Protein AF-A0A1A3EB06-F1 (afdb_monomer_lite)

Radius of gyration: 14.76 Å; chains: 1; bounding box: 33×26×44 Å

Structure (mmCIF, N/CA/C/O backbone):
data_AF-A0A1A3EB06-F1
#
_entry.id   AF-A0A1A3EB06-F1
#
loop_
_atom_site.group_PDB
_atom_site.id
_atom_site.type_symbol
_atom_site.label_atom_id
_atom_site.label_alt_id
_atom_site.label_comp_id
_atom_site.label_asym_id
_atom_site.label_entity_id
_atom_site.label_seq_id
_atom_site.pdbx_PDB_ins_code
_atom_site.Cartn_x
_atom_site.Cartn_y
_atom_site.Cartn_z
_atom_site.occupancy
_atom_site.B_iso_or_equiv
_atom_site.auth_seq_id
_atom_site.auth_comp_id
_atom_site.auth_asym_id
_atom_site.auth_atom_id
_atom_site.pdbx_PDB_model_num
ATOM 1 N N . MET A 1 1 ? -8.694 5.530 -1.876 1.00 91.88 1 MET A N 1
ATOM 2 C CA . MET A 1 1 ? -7.221 5.456 -1.853 1.00 91.88 1 MET A CA 1
ATOM 3 C C . MET A 1 1 ? -6.789 4.607 -3.033 1.00 91.88 1 MET A C 1
ATOM 5 O O . MET A 1 1 ? -7.406 3.572 -3.252 1.00 91.88 1 MET A O 1
ATOM 9 N N . ALA A 1 2 ? -5.827 5.063 -3.830 1.00 95.88 2 ALA A N 1
ATOM 10 C CA . ALA A 1 2 ? -5.298 4.306 -4.963 1.00 95.88 2 ALA A CA 1
ATOM 11 C C . ALA A 1 2 ? -3.834 3.970 -4.687 1.00 95.88 2 ALA A C 1
ATOM 13 O O . ALA A 1 2 ? -3.091 4.894 -4.365 1.00 95.88 2 ALA A O 1
ATOM 14 N N . TYR A 1 3 ? -3.502 2.674 -4.740 1.00 96.50 3 TYR A N 1
ATOM 15 C CA . TYR A 1 3 ? -2.191 2.060 -4.489 1.00 96.50 3 TYR A CA 1
ATOM 16 C C . TYR A 1 3 ? -1.415 2.749 -3.347 1.00 96.50 3 TYR A C 1
ATOM 18 O O . TYR A 1 3 ? -0.334 3.296 -3.573 1.00 96.50 3 TYR A O 1
ATOM 26 N N . PRO A 1 4 ? -2.008 2.862 -2.138 1.00 97.50 4 PRO A N 1
ATOM 27 C CA . PRO A 1 4 ? -1.387 3.584 -1.036 1.00 97.50 4 PRO A CA 1
ATOM 28 C C . PRO A 1 4 ? -0.158 2.869 -0.459 1.00 97.50 4 PRO A C 1
ATOM 30 O O . PRO A 1 4 ? -0.194 1.689 -0.138 1.00 97.50 4 PRO A O 1
ATOM 33 N N . LEU A 1 5 ? 0.894 3.633 -0.161 1.00 97.94 5 LEU A N 1
ATOM 34 C CA . LEU A 1 5 ? 1.910 3.192 0.794 1.00 97.94 5 LEU A CA 1
ATOM 35 C C . LEU A 1 5 ? 1.300 3.244 2.201 1.00 97.94 5 LEU A C 1
ATOM 37 O O . LEU A 1 5 ? 0.831 4.295 2.645 1.00 97.94 5 LEU A O 1
ATOM 41 N N . THR A 1 6 ? 1.264 2.106 2.891 1.00 98.19 6 THR A N 1
ATOM 42 C CA . THR A 1 6 ? 0.623 1.961 4.210 1.00 98.19 6 THR A CA 1
ATOM 43 C C . THR A 1 6 ? 1.567 1.422 5.281 1.00 98.19 6 THR A C 1
ATOM 45 O O . THR A 1 6 ? 1.265 1.537 6.471 1.00 98.19 6 THR A O 1
ATOM 48 N N . ALA A 1 7 ? 2.731 0.917 4.882 1.00 97.81 7 ALA A N 1
ATOM 49 C CA . ALA A 1 7 ? 3.834 0.520 5.733 1.00 97.81 7 ALA A CA 1
ATOM 50 C C . ALA A 1 7 ? 5.176 0.847 5.046 1.00 97.81 7 ALA A C 1
ATOM 52 O O . ALA A 1 7 ? 5.736 0.054 4.292 1.00 97.81 7 ALA A O 1
ATOM 53 N N . ALA A 1 8 ? 5.727 2.027 5.344 1.00 97.12 8 ALA A N 1
ATOM 54 C CA . ALA A 1 8 ? 6.922 2.585 4.706 1.00 97.12 8 ALA A CA 1
ATOM 55 C C . ALA A 1 8 ? 8.144 1.651 4.730 1.00 97.12 8 ALA A C 1
ATOM 57 O O . ALA A 1 8 ? 8.871 1.564 3.742 1.00 97.12 8 ALA A O 1
ATOM 58 N N . GLY A 1 9 ? 8.347 0.939 5.843 1.00 94.31 9 GLY A N 1
ATOM 59 C CA . GLY A 1 9 ? 9.442 -0.019 6.035 1.00 94.31 9 GLY A CA 1
ATOM 60 C C . GLY A 1 9 ? 9.067 -1.486 5.792 1.00 94.31 9 GLY A C 1
ATOM 61 O O . GLY A 1 9 ? 9.751 -2.371 6.311 1.00 94.31 9 GLY A O 1
ATOM 62 N N . ALA A 1 10 ? 7.959 -1.763 5.099 1.00 95.25 10 ALA A N 1
ATOM 63 C CA . ALA A 1 10 ? 7.485 -3.124 4.876 1.00 95.25 10 ALA A CA 1
ATOM 64 C C . ALA A 1 10 ? 8.464 -3.965 4.044 1.00 95.25 10 ALA A C 1
ATOM 66 O O . ALA A 1 10 ? 9.084 -3.494 3.093 1.00 95.25 10 ALA A O 1
ATOM 67 N N . LYS A 1 11 ? 8.549 -5.254 4.385 1.00 95.88 11 LYS A N 1
ATOM 68 C CA . LYS A 1 11 ? 9.320 -6.270 3.656 1.00 95.88 11 LYS A CA 1
ATOM 69 C C . LYS A 1 11 ? 8.394 -7.413 3.252 1.00 95.88 11 LYS A C 1
ATOM 71 O O . LYS A 1 11 ? 8.431 -8.488 3.845 1.00 95.88 11 LYS A O 1
ATOM 76 N N . THR A 1 12 ? 7.513 -7.144 2.295 1.00 97.94 12 THR A N 1
ATOM 77 C CA . THR A 1 12 ? 6.520 -8.106 1.796 1.00 97.94 12 THR A CA 1
ATOM 78 C C . THR A 1 12 ? 7.035 -8.880 0.575 1.00 97.94 12 THR A C 1
ATOM 80 O O . THR A 1 12 ? 7.985 -8.443 -0.083 1.00 97.94 12 THR A O 1
ATOM 83 N N . PRO A 1 13 ? 6.412 -10.018 0.216 1.00 98.50 13 PRO A N 1
ATOM 84 C CA . PRO A 1 13 ? 6.712 -10.707 -1.037 1.00 98.50 13 PRO A CA 1
ATOM 85 C C . PRO A 1 13 ? 6.579 -9.814 -2.281 1.00 98.50 13 PRO A C 1
ATOM 87 O O . PRO A 1 13 ? 7.428 -9.904 -3.166 1.00 98.50 13 PRO A O 1
ATOM 90 N N . SER A 1 14 ? 5.576 -8.929 -2.356 1.00 98.25 14 SER A N 1
ATOM 91 C CA . SER A 1 14 ? 5.427 -7.977 -3.468 1.00 98.25 14 SER A CA 1
ATOM 92 C C . SER A 1 14 ? 6.581 -6.982 -3.561 1.00 98.25 14 SER A C 1
ATOM 94 O O . SER A 1 14 ? 7.039 -6.726 -4.673 1.00 98.25 14 SER A O 1
ATOM 96 N N . ARG A 1 15 ? 7.096 -6.477 -2.426 1.00 97.75 15 ARG A N 1
ATOM 97 C CA . ARG A 1 15 ? 8.267 -5.578 -2.390 1.00 97.75 15 ARG A CA 1
ATOM 98 C C . ARG A 1 15 ? 9.484 -6.225 -3.049 1.00 97.75 15 ARG A C 1
ATOM 100 O O . ARG A 1 15 ? 10.167 -5.564 -3.815 1.00 97.75 15 ARG A O 1
ATOM 107 N N . ALA A 1 16 ? 9.712 -7.516 -2.798 1.00 98.00 16 ALA A N 1
ATOM 108 C CA . ALA A 1 16 ? 10.813 -8.263 -3.408 1.00 98.00 16 ALA A CA 1
ATOM 109 C C . ALA A 1 16 ? 10.538 -8.658 -4.871 1.00 98.00 16 ALA A C 1
ATOM 111 O O . ALA A 1 16 ? 11.425 -8.567 -5.715 1.00 98.00 16 ALA A O 1
ATOM 112 N N . LEU A 1 17 ? 9.317 -9.106 -5.186 1.00 98.19 17 LEU A N 1
ATOM 113 C CA . LEU A 1 17 ? 8.949 -9.586 -6.524 1.00 98.19 17 LEU A CA 1
ATOM 114 C C . LEU A 1 17 ? 8.948 -8.466 -7.574 1.00 98.19 17 LEU A C 1
ATOM 116 O O . LEU A 1 17 ? 9.281 -8.718 -8.729 1.00 98.19 17 LEU A O 1
ATOM 120 N N . PHE A 1 18 ? 8.577 -7.250 -7.171 1.00 98.19 18 PHE A N 1
ATOM 121 C CA . PHE A 1 18 ? 8.490 -6.070 -8.036 1.00 98.19 18 PHE A CA 1
ATOM 122 C C . PHE A 1 18 ? 9.492 -4.984 -7.629 1.00 98.19 18 PHE A C 1
ATOM 124 O O . PHE A 1 18 ? 9.228 -3.799 -7.808 1.00 98.19 18 PHE A O 1
ATOM 131 N N . ALA A 1 19 ? 10.638 -5.388 -7.071 1.00 97.38 19 ALA A N 1
ATOM 132 C CA . ALA A 1 19 ? 11.681 -4.468 -6.620 1.00 97.38 19 ALA A CA 1
ATOM 133 C C . ALA A 1 19 ? 12.280 -3.625 -7.760 1.00 97.38 19 ALA A C 1
ATOM 135 O O . ALA A 1 19 ? 12.815 -2.550 -7.502 1.00 97.38 19 ALA A O 1
ATOM 136 N N . ASP A 1 20 ? 12.193 -4.095 -9.007 1.00 97.75 20 ASP A N 1
ATOM 137 C CA . ASP A 1 20 ? 12.719 -3.420 -10.193 1.00 97.75 20 ASP A CA 1
ATOM 138 C C . ASP A 1 20 ? 11.831 -3.678 -11.428 1.00 97.75 20 ASP A C 1
ATOM 140 O O . ASP A 1 20 ? 11.092 -4.665 -11.489 1.00 97.75 20 ASP A O 1
ATOM 144 N N . GLY A 1 21 ? 11.899 -2.787 -12.421 1.00 92.62 21 GLY A N 1
ATOM 145 C CA . GLY A 1 21 ? 11.296 -2.964 -13.749 1.00 92.62 21 GLY A CA 1
ATOM 146 C C . GLY A 1 21 ? 9.813 -2.593 -13.908 1.00 92.62 21 GLY A C 1
ATOM 147 O O . GLY A 1 21 ? 9.345 -2.499 -15.043 1.00 92.62 21 GLY A O 1
ATOM 148 N N . PHE A 1 22 ? 9.073 -2.327 -12.824 1.00 94.88 22 PHE A N 1
ATOM 149 C CA . PHE A 1 22 ? 7.624 -2.042 -12.856 1.00 94.88 22 PHE A CA 1
ATOM 150 C C . PHE A 1 22 ? 7.262 -0.614 -12.411 1.00 94.88 22 PHE A C 1
ATOM 152 O O . PHE A 1 22 ? 6.361 -0.407 -11.599 1.00 94.88 22 PHE A O 1
ATOM 159 N N . LEU A 1 23 ? 7.937 0.378 -13.003 1.00 95.94 23 LEU A N 1
ATOM 160 C CA . LEU A 1 23 ? 7.817 1.823 -12.743 1.00 95.94 23 LEU A CA 1
ATOM 161 C C . LEU A 1 23 ? 8.219 2.258 -11.330 1.00 95.94 23 LEU A C 1
ATOM 163 O O . LEU A 1 23 ? 9.152 3.037 -11.208 1.00 95.94 23 LEU A O 1
ATOM 167 N N . LEU A 1 24 ? 7.511 1.799 -10.297 1.00 98.00 24 LEU A N 1
ATOM 168 C CA . LEU A 1 24 ? 7.876 2.036 -8.905 1.00 98.00 24 LEU A CA 1
ATOM 169 C C . LEU A 1 24 ? 8.827 0.928 -8.456 1.00 98.00 24 LEU A C 1
ATOM 171 O O . LEU A 1 24 ? 8.454 -0.245 -8.475 1.00 98.00 24 LEU A O 1
ATOM 175 N N . THR A 1 25 ? 10.037 1.300 -8.051 1.00 98.06 25 THR A N 1
ATOM 176 C CA . THR A 1 25 ? 11.079 0.353 -7.633 1.00 98.06 25 THR A CA 1
ATOM 177 C C . THR A 1 25 ? 11.355 0.419 -6.130 1.00 98.06 25 THR A C 1
ATOM 179 O O . THR A 1 25 ? 10.946 1.351 -5.433 1.00 98.06 25 THR A O 1
ATOM 182 N N . GLU A 1 26 ? 12.087 -0.568 -5.609 1.00 97.19 26 GLU A N 1
ATOM 183 C CA . GLU A 1 26 ? 12.604 -0.540 -4.237 1.00 97.19 26 GLU A CA 1
ATOM 184 C C . GLU A 1 26 ? 13.548 0.652 -4.023 1.00 97.19 26 GLU A C 1
ATOM 186 O O . GLU A 1 26 ? 13.503 1.293 -2.972 1.00 97.19 26 GLU A O 1
ATOM 191 N N . HIS A 1 27 ? 14.358 0.993 -5.031 1.00 97.81 27 HIS A N 1
ATOM 192 C CA . HIS A 1 27 ? 15.212 2.177 -4.991 1.00 97.81 27 HIS A CA 1
ATOM 193 C C . HIS A 1 27 ? 14.388 3.461 -4.839 1.00 97.81 27 HIS A C 1
ATOM 195 O O . HIS A 1 27 ? 14.694 4.263 -3.960 1.00 97.81 27 HIS A O 1
ATOM 201 N N . ASP A 1 28 ? 13.320 3.625 -5.626 1.00 98.25 28 ASP A N 1
ATOM 202 C CA . ASP A 1 28 ? 12.453 4.806 -5.539 1.00 98.25 28 ASP A CA 1
ATOM 203 C C . ASP A 1 28 ? 11.777 4.901 -4.169 1.00 98.25 28 ASP A C 1
ATOM 205 O O . ASP A 1 28 ? 11.742 5.970 -3.573 1.00 98.25 28 ASP A O 1
ATOM 209 N N . LEU A 1 29 ? 11.273 3.782 -3.636 1.00 98.00 29 LEU A N 1
ATOM 210 C CA . LEU A 1 29 ? 10.634 3.742 -2.317 1.00 98.00 29 LEU A CA 1
ATOM 211 C C . LEU A 1 29 ? 11.595 4.139 -1.195 1.00 98.00 29 LEU A C 1
ATOM 213 O O . LEU A 1 29 ? 11.210 4.899 -0.307 1.00 98.00 29 LEU A O 1
ATOM 217 N N . ASN A 1 30 ? 12.833 3.645 -1.239 1.00 97.25 30 ASN A N 1
ATOM 218 C CA . ASN A 1 30 ? 13.863 4.028 -0.278 1.00 97.25 30 ASN A CA 1
ATOM 219 C C . ASN A 1 30 ? 14.215 5.510 -0.421 1.00 97.25 30 ASN A C 1
ATOM 221 O O . ASN A 1 30 ? 14.201 6.228 0.573 1.00 97.25 30 ASN A O 1
ATOM 225 N N . TRP A 1 31 ? 14.425 5.984 -1.651 1.00 98.38 31 TRP A N 1
ATOM 226 C CA . TRP A 1 31 ? 14.728 7.387 -1.909 1.00 98.38 31 TRP A CA 1
ATOM 227 C C . TRP A 1 31 ? 13.601 8.317 -1.436 1.00 98.38 31 TRP A C 1
ATOM 229 O O . TRP A 1 31 ? 13.862 9.273 -0.716 1.00 98.38 31 TRP A O 1
ATOM 239 N N . PHE A 1 32 ? 12.333 8.015 -1.740 1.00 98.00 32 PHE A N 1
ATOM 240 C CA . PHE A 1 32 ? 11.197 8.809 -1.259 1.00 98.00 32 PHE A CA 1
ATOM 241 C C . PHE A 1 32 ? 11.098 8.834 0.266 1.00 98.00 32 PHE A C 1
ATOM 243 O O . PHE A 1 32 ? 10.787 9.880 0.830 1.00 98.00 32 PHE A O 1
ATOM 250 N N . ASN A 1 33 ? 11.336 7.700 0.931 1.00 97.31 33 ASN A N 1
ATOM 251 C CA . ASN A 1 33 ? 11.338 7.642 2.389 1.00 97.31 33 ASN A CA 1
ATOM 252 C C . ASN A 1 33 ? 12.464 8.501 2.976 1.00 97.31 33 ASN A C 1
ATOM 254 O O . ASN A 1 33 ? 12.204 9.253 3.913 1.00 97.31 33 ASN A O 1
ATOM 258 N N . ASP A 1 34 ? 13.674 8.410 2.419 1.00 97.25 34 ASP A N 1
ATOM 259 C CA . ASP A 1 34 ? 14.834 9.183 2.867 1.00 97.25 34 ASP A CA 1
ATOM 260 C C . ASP A 1 34 ? 14.582 10.689 2.701 1.00 97.25 34 ASP A C 1
ATOM 262 O O . ASP A 1 34 ? 14.738 11.445 3.656 1.00 97.25 34 ASP A O 1
ATOM 266 N N . GLU A 1 35 ? 14.093 11.121 1.536 1.00 98.25 35 GLU A N 1
ATOM 267 C CA . GLU A 1 35 ? 13.780 12.532 1.271 1.00 98.25 35 GLU A CA 1
ATOM 268 C C . GLU A 1 35 ? 12.611 13.045 2.124 1.00 98.25 35 GLU A C 1
ATOM 270 O O . GLU A 1 35 ? 12.624 14.181 2.597 1.00 98.25 35 GLU A O 1
ATOM 275 N N . TYR A 1 36 ? 11.574 12.228 2.334 1.00 98.06 36 TYR A N 1
ATOM 276 C CA . TYR A 1 36 ? 10.403 12.639 3.112 1.00 98.06 36 TYR A CA 1
ATOM 277 C C . TYR A 1 36 ? 10.697 12.747 4.612 1.00 98.06 36 TYR A C 1
ATOM 279 O O . TYR A 1 36 ? 10.064 13.543 5.310 1.00 98.06 36 TYR A O 1
ATOM 287 N N . LEU A 1 37 ? 11.628 11.934 5.112 1.00 97.50 37 LEU A N 1
ATOM 288 C CA . LEU A 1 37 ? 11.967 11.847 6.530 1.00 97.50 37 LEU A CA 1
ATOM 289 C C . LEU A 1 37 ? 13.267 12.565 6.894 1.00 97.50 37 LEU A C 1
ATOM 291 O O . LEU A 1 37 ? 13.625 12.554 8.077 1.00 97.50 37 LEU A O 1
ATOM 295 N N . ASP A 1 38 ? 13.945 13.197 5.934 1.00 97.56 38 ASP A N 1
ATOM 296 C CA . ASP A 1 38 ? 15.206 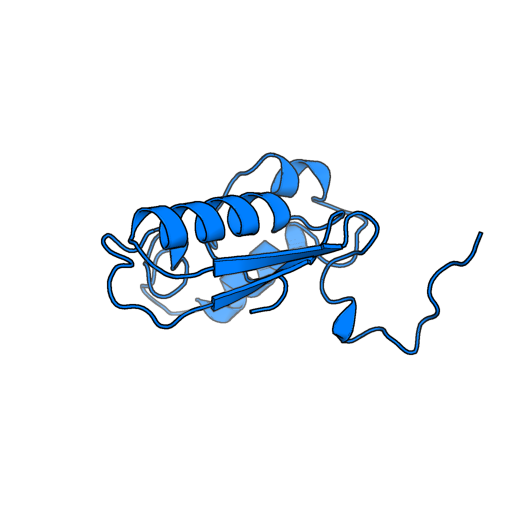13.893 6.176 1.00 97.56 38 ASP A CA 1
ATOM 297 C C . ASP A 1 38 ? 15.077 14.935 7.299 1.00 97.56 38 ASP A C 1
ATOM 299 O O . ASP A 1 38 ? 14.123 15.715 7.381 1.00 97.56 38 ASP A O 1
ATOM 303 N N . GLY A 1 39 ? 16.036 14.903 8.225 1.00 96.50 39 GLY A N 1
ATOM 304 C CA . GLY A 1 39 ? 16.051 15.749 9.420 1.00 96.50 39 GLY A CA 1
ATOM 305 C C . GLY A 1 39 ? 14.916 15.504 10.427 1.00 96.50 39 GLY A C 1
ATOM 306 O O . GLY A 1 39 ? 14.785 16.281 11.376 1.00 96.50 39 GLY A O 1
ATOM 307 N N . SER A 1 40 ? 14.096 14.463 10.253 1.00 97.06 40 SER A N 1
ATOM 308 C CA . SER A 1 40 ? 13.010 14.117 11.175 1.00 97.06 40 SER A CA 1
ATOM 309 C C . SER A 1 40 ? 13.391 12.986 12.140 1.00 97.06 40 SER A C 1
ATOM 311 O O . SER A 1 40 ? 14.125 12.066 11.793 1.00 97.06 40 SER A O 1
ATOM 313 N N . ASP A 1 41 ? 12.805 12.999 13.341 1.00 96.94 41 ASP A N 1
ATOM 314 C CA . ASP A 1 41 ? 12.913 11.896 14.314 1.00 96.94 41 ASP A CA 1
ATOM 315 C C . ASP A 1 41 ? 11.839 10.804 14.097 1.00 96.94 41 ASP A C 1
ATOM 317 O O . ASP A 1 41 ? 11.553 9.995 14.986 1.00 96.94 41 ASP A O 1
ATOM 321 N N . VAL A 1 42 ? 11.157 10.807 12.947 1.00 97.88 42 VAL A N 1
ATOM 322 C CA . VAL A 1 42 ? 10.041 9.895 12.674 1.00 97.88 42 VAL A CA 1
ATOM 323 C C . VAL A 1 42 ? 10.579 8.570 12.143 1.00 97.88 42 VAL A C 1
ATOM 325 O O . VAL A 1 42 ? 11.138 8.496 11.055 1.00 97.88 42 VAL A O 1
ATOM 328 N N . ALA A 1 43 ? 10.378 7.493 12.900 1.00 97.69 43 ALA A N 1
ATOM 329 C CA . ALA A 1 43 ? 10.748 6.155 12.452 1.00 97.69 43 ALA A CA 1
ATOM 330 C C . ALA A 1 43 ? 9.812 5.656 11.337 1.00 97.69 43 ALA A C 1
ATOM 332 O O . ALA A 1 43 ? 8.614 5.939 11.356 1.00 97.69 43 ALA A O 1
ATOM 333 N N . LEU A 1 44 ? 10.315 4.795 10.444 1.00 97.38 44 LEU A N 1
ATOM 334 C CA . LEU A 1 44 ? 9.495 4.137 9.412 1.00 97.38 44 LEU A CA 1
ATOM 335 C C . LEU A 1 44 ? 8.324 3.329 9.992 1.00 97.38 44 LEU A C 1
ATOM 337 O O . LEU A 1 44 ? 7.359 3.057 9.288 1.00 97.38 44 LEU A O 1
ATOM 341 N N . THR A 1 45 ? 8.385 2.928 11.262 1.00 97.75 45 THR A N 1
ATOM 342 C CA . THR A 1 45 ? 7.307 2.207 11.954 1.00 97.75 45 THR A CA 1
ATOM 343 C C . THR A 1 45 ? 6.267 3.125 12.604 1.00 97.75 45 THR A C 1
ATOM 345 O O . THR A 1 45 ? 5.288 2.637 13.167 1.00 97.75 45 THR A O 1
ATOM 348 N N . ASP A 1 46 ? 6.449 4.446 12.551 1.00 98.31 46 ASP A N 1
ATOM 349 C CA . ASP A 1 46 ? 5.491 5.400 13.101 1.00 98.31 46 ASP A CA 1
ATOM 350 C C . ASP A 1 46 ? 4.189 5.381 12.289 1.00 98.31 46 ASP A C 1
ATOM 352 O O . ASP A 1 46 ? 4.196 5.475 11.061 1.00 98.31 46 ASP A O 1
ATOM 356 N N . ARG A 1 47 ? 3.043 5.319 12.979 1.00 97.62 47 ARG A N 1
ATOM 357 C CA . ARG A 1 47 ? 1.708 5.253 12.357 1.00 97.62 47 ARG A CA 1
ATOM 358 C C . ARG A 1 47 ? 1.409 6.400 11.382 1.00 97.62 47 ARG A C 1
ATOM 360 O O . ARG A 1 47 ? 0.484 6.286 10.586 1.00 97.62 47 ARG A O 1
ATOM 367 N N . ARG A 1 48 ? 2.115 7.531 11.499 1.00 96.94 48 ARG A N 1
ATOM 368 C CA . ARG A 1 48 ? 1.937 8.701 10.626 1.00 96.94 48 ARG A CA 1
ATOM 369 C C . ARG A 1 48 ? 2.454 8.455 9.210 1.00 96.94 48 ARG A C 1
ATOM 371 O O . ARG A 1 48 ? 1.917 9.049 8.284 1.00 96.94 48 ARG A O 1
ATOM 378 N N . VAL A 1 49 ? 3.451 7.583 9.056 1.00 98.06 49 VAL A N 1
ATOM 379 C CA . VAL A 1 49 ? 4.022 7.181 7.755 1.00 98.06 49 VAL A CA 1
ATOM 380 C C . VAL A 1 49 ? 3.743 5.719 7.412 1.00 98.06 49 VAL A C 1
ATOM 382 O O . VAL A 1 49 ? 3.825 5.321 6.257 1.00 98.06 49 VAL A O 1
ATOM 385 N N . SER A 1 50 ? 3.340 4.936 8.411 1.00 98.56 50 SER A N 1
ATOM 386 C CA . SER A 1 50 ? 2.926 3.543 8.283 1.00 98.56 50 SER A CA 1
ATOM 387 C C . SER A 1 50 ? 1.555 3.324 8.933 1.00 98.56 50 SER A C 1
ATOM 389 O O . SER A 1 50 ? 1.471 2.700 9.995 1.00 98.56 50 SER A O 1
ATOM 391 N N . PRO A 1 51 ? 0.457 3.852 8.355 1.00 98.12 51 PRO A N 1
ATOM 392 C CA . PRO A 1 51 ? -0.885 3.763 8.938 1.00 98.12 51 PRO A CA 1
ATOM 393 C C . PRO A 1 51 ? -1.388 2.331 9.168 1.00 98.12 51 PRO A C 1
ATOM 395 O O . PRO A 1 51 ? -2.233 2.135 10.041 1.00 98.12 51 PRO A O 1
ATOM 398 N N . LEU A 1 52 ? -0.854 1.329 8.461 1.00 98.31 52 LEU A N 1
ATOM 399 C CA . LEU A 1 52 ? -1.120 -0.088 8.734 1.00 98.31 52 LEU A CA 1
ATOM 400 C C . LEU A 1 52 ? -0.721 -0.498 10.159 1.00 98.31 52 LEU A C 1
ATOM 402 O O . LEU A 1 52 ? -1.345 -1.373 10.751 1.00 98.31 52 LEU A O 1
ATOM 406 N N . LEU A 1 53 ? 0.279 0.170 10.737 1.00 98.38 53 LEU A N 1
ATOM 407 C CA . LEU A 1 53 ? 0.790 -0.100 12.080 1.00 98.38 53 LEU A CA 1
ATOM 408 C C . LEU A 1 53 ? 0.056 0.690 13.173 1.00 98.38 53 LEU A C 1
ATOM 410 O O . LEU A 1 53 ? 0.465 0.676 14.337 1.00 98.38 53 LEU A O 1
ATOM 414 N N . ALA A 1 54 ? -1.019 1.409 12.835 1.00 98.25 54 ALA A N 1
ATOM 415 C CA . ALA A 1 54 ? -1.824 2.080 13.841 1.00 98.25 54 ALA A CA 1
ATOM 416 C C . ALA A 1 54 ? -2.437 1.045 14.811 1.00 98.25 54 ALA A C 1
ATOM 418 O O . ALA A 1 54 ? -3.011 0.051 14.374 1.00 98.25 54 ALA A O 1
ATOM 419 N N . PRO A 1 55 ? -2.398 1.288 16.135 1.00 97.12 55 PRO A N 1
ATOM 420 C CA . PRO A 1 55 ? -2.885 0.322 17.125 1.00 97.12 55 PRO A CA 1
ATOM 421 C C . PRO A 1 55 ? -4.406 0.118 17.081 1.00 97.12 55 PRO A C 1
ATOM 423 O O . PRO A 1 55 ? -4.921 -0.822 17.679 1.00 97.12 55 PRO A O 1
ATOM 426 N N . ASN A 1 56 ? -5.134 1.028 16.432 1.00 96.19 56 ASN A N 1
ATOM 427 C CA . ASN A 1 56 ? -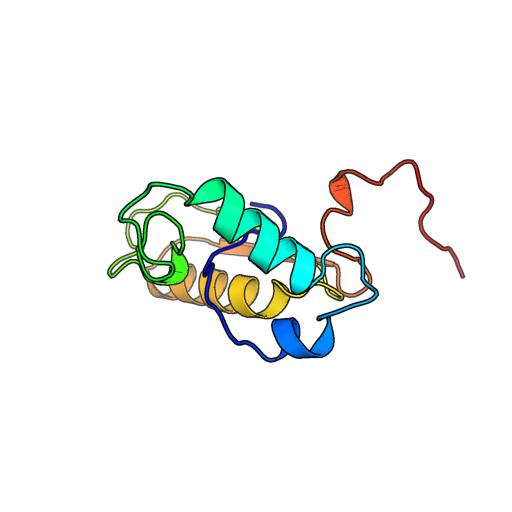6.573 0.949 16.256 1.00 96.19 56 ASN A CA 1
ATOM 428 C C . ASN A 1 56 ? -6.985 1.692 14.978 1.00 96.19 56 ASN A C 1
ATOM 430 O O . ASN A 1 56 ? -6.607 2.850 14.793 1.00 96.19 56 ASN A O 1
ATOM 434 N N . LEU A 1 57 ? -7.787 1.030 14.145 1.00 98.38 57 LEU A N 1
ATOM 435 C CA . LEU A 1 57 ? -8.362 1.571 12.910 1.00 98.38 57 LEU A CA 1
ATOM 436 C C . LEU A 1 57 ? -9.893 1.740 12.988 1.00 98.38 57 LEU A C 1
ATOM 438 O O . LEU A 1 57 ? -10.529 2.108 12.002 1.00 98.38 57 LEU A O 1
ATOM 442 N N . ALA A 1 58 ? -10.508 1.466 14.142 1.00 98.06 58 ALA A N 1
ATOM 443 C CA . ALA A 1 58 ? -11.952 1.566 14.314 1.00 98.06 58 ALA A CA 1
ATOM 444 C C . ALA A 1 58 ? -12.436 3.021 14.227 1.00 98.06 58 ALA A C 1
ATOM 446 O O . ALA A 1 58 ? -11.754 3.955 14.652 1.00 98.06 58 ALA A O 1
ATOM 447 N N . GLY A 1 59 ? -13.650 3.208 13.703 1.00 97.88 59 GLY A N 1
ATOM 448 C CA . GLY A 1 59 ? -14.269 4.530 13.557 1.00 97.88 59 GLY A CA 1
ATOM 449 C C . GLY A 1 59 ? -13.744 5.358 12.380 1.00 97.88 59 GLY A C 1
ATOM 450 O O . GLY A 1 59 ? -14.200 6.485 12.191 1.00 97.88 59 GLY A O 1
ATOM 451 N N . LEU A 1 60 ? -12.826 4.814 11.573 1.00 98.25 60 LEU A N 1
ATOM 452 C CA . LEU A 1 60 ? -12.446 5.412 10.296 1.00 98.25 60 LEU A CA 1
ATOM 453 C C . LEU A 1 60 ? -13.621 5.381 9.296 1.00 98.25 60 LEU A C 1
ATOM 455 O O . LEU A 1 60 ? -14.497 4.515 9.390 1.00 98.25 60 LEU A O 1
ATOM 459 N N . PRO A 1 61 ? -13.668 6.327 8.338 1.00 98.44 61 PRO A N 1
ATOM 460 C CA . PRO A 1 61 ? -14.732 6.375 7.341 1.00 98.44 61 PRO A CA 1
ATOM 461 C C . PRO A 1 61 ? -14.698 5.150 6.410 1.00 98.44 61 PRO A C 1
ATOM 463 O O . PRO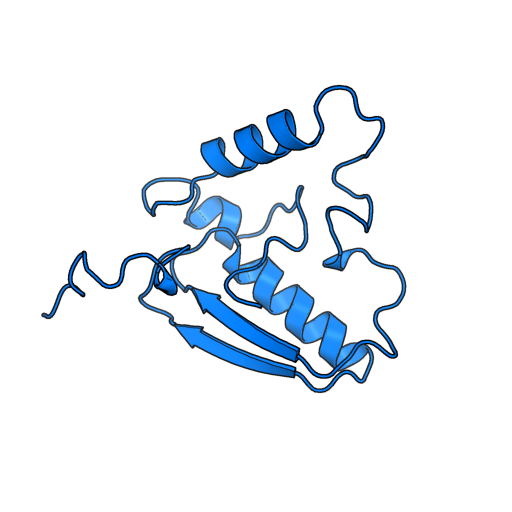 A 1 61 ? -13.625 4.580 6.197 1.00 98.44 61 PRO A O 1
ATOM 466 N N . PRO A 1 62 ? -15.838 4.776 5.792 1.00 98.62 62 PRO A N 1
ATOM 467 C CA . PRO A 1 62 ? -15.858 3.794 4.714 1.00 98.62 62 PRO A CA 1
ATOM 468 C C . PRO A 1 62 ? -14.826 4.117 3.628 1.00 98.62 62 PRO A C 1
ATOM 470 O O . PRO A 1 62 ? -14.680 5.274 3.226 1.00 98.62 62 PRO A O 1
ATOM 473 N N . ALA A 1 63 ? -14.131 3.095 3.138 1.00 98.25 63 ALA A N 1
ATOM 474 C CA . ALA A 1 63 ? -12.998 3.252 2.238 1.00 98.25 63 ALA A CA 1
ATOM 475 C C . ALA A 1 63 ? -13.202 2.503 0.915 1.00 98.25 63 ALA A C 1
ATOM 477 O O . ALA A 1 63 ? -13.746 1.401 0.872 1.00 98.25 63 ALA A O 1
ATOM 478 N N . VAL A 1 64 ? -12.702 3.097 -0.169 1.00 98.25 64 VAL A N 1
ATOM 479 C CA . VAL A 1 64 ? -12.466 2.407 -1.444 1.00 98.25 64 VAL A CA 1
ATOM 480 C C . VAL A 1 64 ? -10.958 2.314 -1.637 1.00 98.25 64 VAL A C 1
ATOM 482 O O . VAL A 1 64 ? -10.290 3.352 -1.643 1.00 98.25 64 VAL A O 1
ATOM 485 N N . LEU A 1 65 ? -10.424 1.107 -1.799 1.00 98.00 65 LEU A N 1
ATOM 486 C CA . LEU A 1 65 ? -9.020 0.839 -2.114 1.00 98.00 65 LEU A CA 1
ATOM 487 C C . LEU A 1 65 ? -8.913 0.357 -3.562 1.00 98.00 65 LEU A C 1
ATOM 489 O O . LEU A 1 65 ? -9.583 -0.590 -3.960 1.00 98.00 65 LEU A O 1
ATOM 493 N N . ILE A 1 66 ? -8.085 1.022 -4.358 1.00 97.94 66 ILE A N 1
ATOM 494 C CA . ILE A 1 66 ? -7.747 0.629 -5.728 1.00 97.94 66 ILE A CA 1
ATOM 495 C C . ILE A 1 66 ? -6.319 0.093 -5.695 1.00 97.94 66 ILE A C 1
ATOM 497 O O . ILE A 1 66 ? -5.452 0.823 -5.239 1.00 97.94 66 ILE A O 1
ATOM 501 N N . THR A 1 67 ? -6.064 -1.127 -6.164 1.00 97.44 67 THR A N 1
ATOM 502 C CA . THR A 1 67 ? -4.739 -1.769 -6.059 1.00 97.44 67 THR A CA 1
ATOM 503 C C . THR A 1 67 ? -4.223 -2.191 -7.431 1.00 97.44 67 THR A C 1
ATOM 505 O O . THR A 1 67 ? -5.007 -2.581 -8.302 1.00 97.44 67 THR A O 1
ATOM 508 N N . ALA A 1 68 ? -2.906 -2.160 -7.621 1.00 97.81 68 ALA A N 1
ATOM 509 C CA . ALA A 1 68 ? -2.234 -2.626 -8.833 1.00 97.81 68 ALA A CA 1
ATOM 510 C C . ALA A 1 68 ? -1.590 -4.009 -8.610 1.00 97.81 68 ALA A C 1
ATOM 512 O O . ALA A 1 68 ? -1.256 -4.381 -7.487 1.00 97.81 68 ALA A O 1
ATOM 513 N N . GLY A 1 69 ? -1.499 -4.825 -9.664 1.00 97.12 69 GLY A N 1
ATOM 514 C CA . GLY A 1 69 ? -1.016 -6.207 -9.561 1.00 97.12 69 GLY A CA 1
ATOM 515 C C . GLY A 1 69 ? 0.500 -6.357 -9.682 1.00 97.12 69 GLY A C 1
ATOM 516 O O . GLY A 1 69 ? 1.073 -7.205 -8.993 1.00 97.12 69 GLY A O 1
ATOM 517 N N . PHE A 1 70 ? 1.127 -5.523 -10.515 1.00 97.88 70 PHE A N 1
ATOM 518 C CA . PHE A 1 70 ? 2.578 -5.414 -10.684 1.00 97.88 70 PHE A CA 1
ATOM 519 C C . PHE A 1 70 ? 3.092 -4.196 -9.909 1.00 97.88 70 PHE A C 1
ATOM 521 O O . PHE A 1 70 ? 3.538 -3.209 -10.491 1.00 97.88 70 PHE A O 1
ATOM 528 N N . ASP A 1 71 ? 2.916 -4.229 -8.590 1.00 98.38 71 ASP A N 1
ATOM 529 C CA . ASP A 1 71 ? 3.195 -3.104 -7.699 1.00 98.38 71 ASP A CA 1
ATOM 530 C C . ASP A 1 71 ? 3.870 -3.615 -6.418 1.00 98.38 71 ASP A C 1
ATOM 532 O O . ASP A 1 71 ? 3.326 -4.525 -5.774 1.00 98.38 71 ASP A O 1
ATOM 536 N N . PRO A 1 72 ? 5.030 -3.065 -6.017 1.00 98.38 72 PRO A N 1
ATOM 537 C CA . PRO A 1 72 ? 5.662 -3.429 -4.754 1.00 98.38 72 PRO A CA 1
ATOM 538 C C . PRO A 1 72 ? 4.754 -3.214 -3.529 1.00 98.38 72 PRO A C 1
ATOM 540 O O . PRO A 1 72 ? 4.892 -3.956 -2.555 1.00 98.38 72 PRO A O 1
ATOM 543 N N . LEU A 1 73 ? 3.781 -2.296 -3.583 1.00 98.38 73 LEU A N 1
ATOM 544 C CA . LEU A 1 73 ? 2.833 -1.994 -2.497 1.00 98.38 73 LEU A CA 1
ATOM 545 C C . LEU A 1 73 ? 1.627 -2.956 -2.428 1.00 98.38 73 LEU A C 1
ATOM 547 O O . LEU A 1 73 ? 0.792 -2.868 -1.529 1.00 98.38 73 LEU A O 1
ATOM 551 N N . ARG A 1 74 ? 1.510 -3.909 -3.360 1.00 97.94 74 ARG A N 1
ATOM 552 C CA . ARG A 1 74 ? 0.321 -4.771 -3.494 1.00 97.94 74 ARG A CA 1
ATOM 553 C C . ARG A 1 74 ? -0.036 -5.560 -2.229 1.00 97.94 74 ARG A C 1
ATOM 555 O O . ARG A 1 74 ? -1.218 -5.751 -1.925 1.00 97.94 74 ARG A O 1
ATOM 562 N N . ASP A 1 75 ? 0.960 -6.104 -1.537 1.00 98.50 75 ASP A N 1
ATOM 563 C CA . ASP A 1 75 ? 0.690 -6.949 -0.374 1.00 98.50 75 ASP A CA 1
ATOM 564 C C . ASP A 1 75 ? 0.278 -6.090 0.837 1.00 98.50 75 ASP A C 1
ATOM 566 O O . ASP A 1 75 ? -0.709 -6.422 1.491 1.00 98.50 75 ASP A O 1
ATOM 570 N N . GLU A 1 76 ? 0.914 -4.931 1.063 1.00 98.12 76 GLU A N 1
ATOM 571 C CA . GLU A 1 76 ? 0.511 -4.001 2.136 1.00 98.12 76 GLU A CA 1
ATOM 572 C C . GLU A 1 76 ? -0.869 -3.364 1.875 1.00 98.12 76 GLU A C 1
ATOM 574 O O . GLU A 1 76 ? -1.638 -3.170 2.814 1.00 98.12 76 GLU A O 1
ATOM 579 N N . ASP A 1 77 ? -1.258 -3.150 0.610 1.00 97.56 77 ASP A N 1
ATOM 580 C CA . ASP A 1 77 ? -2.631 -2.773 0.242 1.00 97.56 77 ASP A CA 1
ATOM 581 C C . ASP A 1 77 ? -3.660 -3.796 0.745 1.00 97.56 77 ASP A C 1
ATOM 583 O O . ASP A 1 77 ? -4.734 -3.444 1.248 1.00 97.56 77 ASP A O 1
ATOM 587 N N . THR A 1 78 ? -3.339 -5.083 0.581 1.00 97.62 78 THR A N 1
ATOM 588 C CA . THR A 1 78 ? -4.204 -6.185 1.014 1.00 97.62 78 THR A CA 1
ATOM 589 C C . THR A 1 78 ? -4.251 -6.252 2.537 1.00 97.62 78 THR A C 1
ATOM 591 O O . THR A 1 78 ? -5.341 -6.304 3.108 1.00 97.62 78 THR A O 1
ATOM 594 N N . GLU A 1 79 ? -3.093 -6.165 3.195 1.00 98.44 79 GLU A N 1
ATOM 595 C CA . GLU A 1 79 ? -2.989 -6.149 4.657 1.00 98.44 79 GLU A CA 1
ATOM 596 C C . GLU A 1 79 ? -3.774 -4.979 5.268 1.00 98.44 79 GLU A C 1
ATOM 598 O O . GLU A 1 79 ? -4.506 -5.165 6.242 1.00 98.44 79 GLU A O 1
ATOM 603 N N . TYR A 1 80 ? -3.708 -3.787 4.669 1.00 98.56 80 TYR A N 1
ATOM 604 C CA . TYR A 1 80 ? -4.439 -2.617 5.154 1.00 98.56 80 TYR A CA 1
ATOM 605 C C . TYR A 1 80 ? -5.947 -2.729 4.948 1.00 98.56 80 TYR A C 1
ATOM 607 O O . TYR A 1 80 ? -6.719 -2.385 5.848 1.00 98.56 80 TYR A O 1
ATOM 615 N N . ALA A 1 81 ? -6.390 -3.263 3.806 1.00 98.44 81 ALA A N 1
ATOM 616 C CA . ALA A 1 81 ? -7.804 -3.546 3.577 1.00 98.44 81 ALA A CA 1
ATOM 617 C C . ALA A 1 81 ? -8.365 -4.510 4.634 1.00 98.44 81 ALA A C 1
ATOM 619 O O . ALA A 1 81 ? -9.458 -4.289 5.166 1.00 98.44 81 ALA A O 1
ATOM 620 N N . ASP A 1 82 ? -7.613 -5.562 4.951 1.00 98.44 82 ASP A N 1
ATOM 621 C CA . ASP A 1 82 ? -8.017 -6.575 5.920 1.00 98.44 82 ASP A CA 1
ATOM 622 C C . ASP A 1 82 ? -7.976 -6.037 7.356 1.00 98.44 82 ASP A C 1
ATOM 624 O O . ASP A 1 82 ? -8.892 -6.310 8.139 1.00 98.44 82 ASP A O 1
ATOM 628 N N . ALA A 1 83 ? -6.994 -5.196 7.689 1.00 98.56 83 ALA A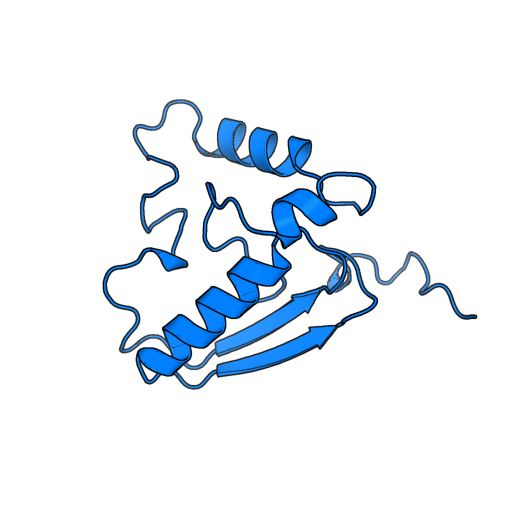 N 1
ATOM 629 C CA . ALA A 1 83 ? -6.923 -4.502 8.973 1.00 98.56 83 ALA A CA 1
ATOM 630 C C . ALA A 1 83 ? -8.119 -3.551 9.180 1.00 98.56 83 ALA A C 1
ATOM 632 O O . ALA A 1 83 ? -8.760 -3.578 10.233 1.00 98.56 83 ALA A O 1
ATOM 633 N N . LEU A 1 84 ? -8.483 -2.764 8.161 1.00 98.69 84 LEU A N 1
ATOM 634 C CA . LEU A 1 84 ? -9.661 -1.887 8.192 1.00 98.69 84 LEU A CA 1
ATOM 635 C C . LEU A 1 84 ? -10.962 -2.684 8.377 1.00 98.69 84 LEU A C 1
AT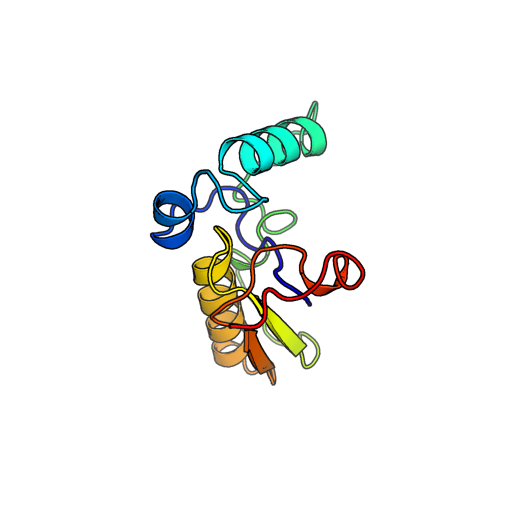OM 637 O O . LEU A 1 84 ? -11.778 -2.348 9.238 1.00 98.69 84 LEU A O 1
ATOM 641 N N . ARG A 1 85 ? -11.145 -3.768 7.612 1.00 98.56 85 ARG A N 1
ATOM 642 C CA . ARG A 1 85 ? -12.315 -4.657 7.741 1.00 98.56 85 ARG A CA 1
ATOM 643 C C . ARG A 1 85 ? -12.404 -5.281 9.126 1.00 98.56 85 ARG A C 1
ATOM 645 O O . ARG A 1 85 ? -13.480 -5.301 9.718 1.00 98.56 85 ARG A O 1
ATOM 652 N N . SER A 1 86 ? -11.273 -5.742 9.656 1.00 98.50 86 SER A N 1
ATOM 653 C CA . SER A 1 86 ? -11.186 -6.319 11.002 1.00 98.50 86 SER A CA 1
ATOM 654 C C . SER A 1 86 ? -11.545 -5.301 12.089 1.00 98.50 86 SER A C 1
ATOM 656 O O . SER A 1 86 ? -12.101 -5.670 13.120 1.00 98.50 86 SER A O 1
ATOM 658 N N . ALA A 1 87 ? -11.301 -4.013 11.839 1.00 98.50 87 ALA A N 1
ATOM 659 C CA . ALA A 1 87 ? -11.702 -2.911 12.710 1.00 98.50 87 ALA A CA 1
ATOM 660 C C . ALA A 1 87 ? -13.163 -2.447 12.518 1.00 98.50 87 ALA A C 1
ATOM 662 O O . ALA A 1 87 ? -13.581 -1.458 13.124 1.00 98.50 87 ALA A O 1
ATOM 663 N N . GLY A 1 88 ? -13.951 -3.138 11.686 1.00 98.56 88 GLY A N 1
ATOM 664 C CA . GLY A 1 88 ? -15.360 -2.827 11.431 1.00 98.56 88 GLY A CA 1
ATOM 665 C C . GLY A 1 88 ? -15.597 -1.717 10.404 1.00 98.56 88 GLY A C 1
ATOM 666 O O . GLY A 1 88 ? -16.722 -1.234 10.281 1.00 98.56 88 GLY A O 1
ATOM 667 N N . VAL A 1 89 ? -14.569 -1.302 9.659 1.00 98.75 89 VAL A N 1
ATOM 668 C CA . VAL A 1 89 ? -14.701 -0.305 8.589 1.00 98.75 89 VAL A CA 1
ATOM 669 C C . VAL A 1 89 ? -15.250 -0.979 7.329 1.00 98.75 89 VAL A C 1
ATOM 671 O O . VAL A 1 89 ? -14.812 -2.062 6.941 1.00 98.75 89 VAL A O 1
ATOM 674 N N . ALA A 1 90 ? -16.204 -0.336 6.653 1.00 98.69 90 ALA A N 1
ATOM 675 C CA . ALA A 1 90 ? -16.687 -0.798 5.354 1.00 98.69 90 ALA A CA 1
ATOM 676 C C . ALA A 1 90 ? -15.630 -0.523 4.269 1.00 98.69 90 ALA A C 1
ATOM 678 O O . ALA A 1 90 ? -15.273 0.634 4.046 1.00 98.69 90 ALA A O 1
ATOM 679 N N . VAL A 1 91 ? -15.143 -1.570 3.592 1.00 98.69 91 VAL A N 1
ATOM 680 C CA . VAL A 1 91 ? -14.063 -1.457 2.594 1.00 98.69 91 VAL A CA 1
ATOM 681 C C . VAL A 1 91 ? -14.427 -2.136 1.271 1.00 98.69 91 VAL A C 1
ATOM 683 O O . VAL A 1 91 ? -14.542 -3.366 1.210 1.00 98.69 91 VAL A O 1
ATOM 686 N N . ASP A 1 92 ? -14.524 -1.339 0.204 1.00 98.50 92 ASP A N 1
ATOM 687 C CA . ASP A 1 92 ? -14.554 -1.798 -1.193 1.00 98.50 92 ASP A CA 1
ATOM 688 C C . ASP A 1 92 ? -13.118 -1.874 -1.734 1.00 98.50 92 ASP A C 1
ATOM 690 O O . ASP A 1 92 ? -12.370 -0.904 -1.627 1.00 98.50 92 ASP A O 1
ATOM 694 N N . VAL A 1 93 ? -12.719 -3.011 -2.309 1.00 98.25 93 VAL A N 1
ATOM 695 C CA . VAL A 1 93 ? -11.382 -3.186 -2.902 1.00 98.25 93 VAL A CA 1
ATOM 696 C C . VAL A 1 93 ? -11.533 -3.500 -4.381 1.00 98.25 93 VAL A C 1
ATOM 698 O O . VAL A 1 93 ? -12.124 -4.512 -4.753 1.00 98.25 93 VAL A O 1
ATOM 701 N N . ARG A 1 94 ? -10.932 -2.664 -5.224 1.00 97.75 94 ARG A N 1
ATOM 702 C CA . ARG A 1 94 ? -10.886 -2.815 -6.678 1.00 97.75 94 ARG A CA 1
ATOM 703 C C . ARG A 1 94 ? -9.468 -3.180 -7.077 1.00 97.75 94 ARG A C 1
ATOM 705 O O . ARG A 1 94 ? -8.560 -2.371 -6.925 1.00 97.75 94 ARG A O 1
ATOM 712 N N . LYS A 1 95 ? -9.285 -4.407 -7.556 1.00 96.81 95 LYS A N 1
ATOM 713 C CA . LYS A 1 95 ? -7.976 -4.934 -7.949 1.00 96.81 95 LYS A CA 1
ATOM 714 C C . LYS A 1 95 ? -7.792 -4.820 -9.456 1.00 96.81 95 LYS A C 1
ATOM 716 O O . LYS A 1 95 ? -8.666 -5.239 -10.212 1.00 96.81 95 LYS A O 1
ATOM 721 N N . MET A 1 96 ? -6.639 -4.316 -9.877 1.00 97.31 96 MET A N 1
ATOM 722 C CA . MET A 1 96 ? -6.242 -4.184 -11.276 1.00 97.31 96 MET A CA 1
ATOM 723 C C . MET A 1 96 ? -5.012 -5.073 -11.496 1.00 97.31 96 MET A C 1
ATOM 725 O O . MET A 1 96 ? -3.879 -4.595 -11.436 1.00 97.31 96 MET A O 1
ATOM 729 N N . PRO A 1 97 ? -5.210 -6.392 -11.683 1.00 96.06 97 PRO A N 1
ATOM 730 C CA . PRO A 1 97 ? -4.150 -7.392 -11.540 1.00 96.06 97 PRO A CA 1
ATOM 731 C C . PRO A 1 97 ? -3.064 -7.313 -12.617 1.00 96.06 97 PRO A C 1
ATOM 733 O O . PRO A 1 97 ? -1.975 -7.833 -12.407 1.00 96.06 97 PRO A O 1
ATOM 736 N N . SER A 1 98 ? -3.352 -6.683 -13.756 1.00 95.75 98 SER A N 1
ATOM 737 C CA . SER A 1 98 ? -2.420 -6.542 -14.877 1.00 95.75 98 SER A CA 1
ATOM 738 C C . SER A 1 98 ? -1.788 -5.152 -14.984 1.00 95.75 98 SER A C 1
ATOM 740 O O . SER A 1 98 ? -1.067 -4.891 -15.943 1.00 95.75 98 SER A O 1
ATOM 742 N N . LEU A 1 99 ? -2.075 -4.245 -14.044 1.00 96.06 99 LEU A N 1
ATOM 743 C CA . LEU A 1 99 ? -1.587 -2.866 -14.085 1.00 96.06 99 LEU A CA 1
ATOM 744 C C . LEU A 1 99 ? -0.448 -2.641 -13.087 1.00 96.06 99 LEU A C 1
ATOM 746 O O . LEU A 1 99 ? -0.336 -3.351 -12.084 1.00 96.06 99 LEU A O 1
ATOM 750 N N . ILE A 1 100 ? 0.374 -1.640 -13.397 1.00 96.94 100 ILE A N 1
ATOM 751 C CA . ILE A 1 100 ? 1.498 -1.156 -12.586 1.00 96.94 100 ILE A CA 1
ATOM 752 C C . ILE A 1 100 ? 1.061 -0.064 -11.604 1.00 96.94 100 ILE A C 1
ATOM 754 O O . ILE A 1 100 ? -0.036 0.494 -11.723 1.00 96.94 100 ILE A O 1
ATOM 758 N N . HIS A 1 101 ? 1.945 0.278 -10.667 1.00 97.44 101 HIS A N 1
ATOM 759 C CA . HIS A 1 101 ? 1.788 1.455 -9.815 1.00 97.44 101 HIS A CA 1
ATOM 760 C C . HIS A 1 101 ? 1.518 2.728 -10.645 1.00 97.44 101 HIS A C 1
ATOM 762 O O . HIS A 1 101 ? 1.962 2.854 -11.786 1.00 97.44 101 HIS A O 1
ATOM 768 N N . ALA A 1 102 ? 0.779 3.687 -10.081 1.00 95.31 102 ALA A N 1
ATOM 769 C CA . ALA A 1 102 ? 0.444 4.971 -10.712 1.00 95.31 102 ALA A CA 1
ATOM 770 C C . ALA A 1 102 ? -0.389 4.916 -12.016 1.00 95.31 102 ALA A C 1
ATOM 772 O O . ALA A 1 102 ? -0.582 5.961 -12.641 1.00 95.31 102 ALA A O 1
ATOM 773 N N . PHE A 1 103 ? -0.952 3.763 -12.411 1.00 94.38 103 PHE A N 1
ATOM 774 C CA . PHE A 1 103 ? -1.650 3.606 -13.701 1.00 94.38 103 PHE A CA 1
ATOM 775 C C . PHE A 1 103 ? -2.781 4.619 -13.961 1.00 94.38 103 PHE A C 1
ATOM 777 O O . PHE A 1 103 ? -3.008 4.987 -15.112 1.00 94.38 103 PHE A O 1
ATOM 784 N N . LEU A 1 104 ? -3.480 5.109 -12.926 1.00 93.56 104 LEU A N 1
ATOM 785 C CA . LEU A 1 104 ? -4.551 6.106 -13.094 1.00 93.56 104 LEU A CA 1
ATOM 786 C C . LEU A 1 104 ? -4.032 7.433 -13.666 1.00 93.56 104 LEU A C 1
ATOM 788 O O . LEU A 1 104 ? -4.797 8.178 -14.272 1.00 93.56 104 LEU A O 1
ATOM 792 N N . ASN A 1 105 ? -2.740 7.716 -13.493 1.00 91.50 105 ASN A N 1
ATOM 793 C CA . ASN A 1 105 ? -2.089 8.927 -13.987 1.00 91.50 105 ASN A CA 1
ATOM 794 C C . ASN A 1 105 ? -1.514 8.756 -15.402 1.00 91.50 105 ASN A C 1
ATOM 796 O O . ASN A 1 105 ? -1.195 9.744 -16.057 1.00 91.50 105 ASN A O 1
ATOM 800 N N . LEU A 1 106 ? -1.380 7.517 -15.881 1.00 86.94 106 LEU A N 1
ATOM 801 C CA . LEU A 1 106 ? -0.681 7.184 -17.126 1.00 86.94 106 LEU A CA 1
ATOM 802 C C . LEU A 1 106 ? -1.623 6.952 -18.312 1.00 86.94 106 LEU A C 1
ATOM 804 O O . LEU A 1 106 ? -1.201 6.423 -19.331 1.00 86.94 106 LEU A O 1
ATOM 808 N N . GLY A 1 107 ? -2.887 7.374 -18.216 1.00 70.81 107 GLY A N 1
ATOM 809 C CA . GLY A 1 107 ? -3.933 7.063 -19.201 1.00 70.81 107 GLY A CA 1
ATOM 810 C C . GLY A 1 107 ? -3.678 7.509 -20.653 1.00 70.81 107 GLY A C 1
ATOM 811 O O . GLY A 1 107 ? -4.411 7.076 -21.537 1.00 70.81 107 GLY A O 1
ATOM 812 N N . SER A 1 108 ? -2.667 8.343 -20.928 1.00 63.34 108 SER A N 1
ATOM 813 C CA . SER A 1 108 ? -2.243 8.710 -22.292 1.00 63.34 108 SER A CA 1
ATOM 814 C C . SER A 1 108 ? -1.116 7.837 -22.864 1.00 63.34 108 SER A C 1
ATOM 816 O O . SER A 1 108 ? -0.904 7.844 -24.077 1.00 63.34 108 SER A O 1
ATOM 818 N N . LEU A 1 109 ? -0.413 7.063 -22.032 1.00 54.88 109 LEU A N 1
ATOM 819 C CA . LEU A 1 109 ? 0.528 6.030 -22.460 1.00 54.88 109 LEU A CA 1
ATOM 820 C C . LEU A 1 109 ? -0.274 4.734 -22.567 1.00 54.88 109 LEU A C 1
ATOM 822 O O . LEU A 1 109 ? -0.594 4.104 -21.565 1.00 54.88 109 LEU A O 1
ATOM 826 N N . GLY A 1 110 ? -0.703 4.436 -23.794 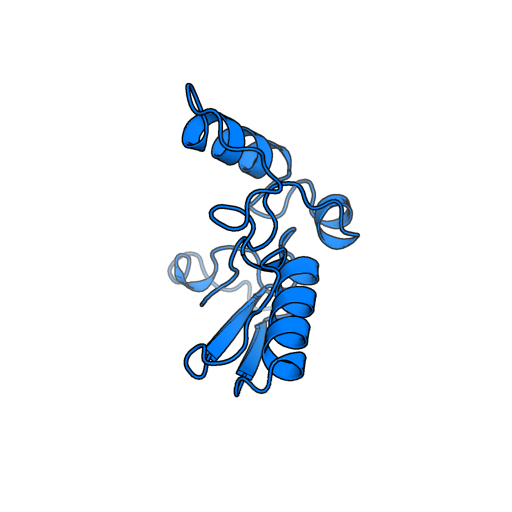1.00 47.47 110 GLY A N 1
ATOM 827 C CA . GLY A 1 110 ? -1.713 3.430 -24.108 1.00 47.47 110 GLY A CA 1
ATOM 828 C C . GLY A 1 110 ? -1.569 2.122 -23.333 1.00 47.47 110 GLY A C 1
ATOM 829 O O . GLY A 1 110 ? -0.479 1.575 -23.180 1.00 47.47 110 GLY A O 1
ATOM 830 N N . VAL A 1 111 ? -2.712 1.594 -22.895 1.00 49.44 111 VAL A N 1
ATOM 831 C CA . VAL A 1 111 ? -2.838 0.177 -22.557 1.00 49.44 111 VAL A CA 1
ATOM 832 C C . VAL A 1 111 ? -2.273 -0.636 -23.721 1.00 49.44 111 VAL A C 1
ATOM 834 O O . VAL A 1 111 ? -2.749 -0.503 -24.851 1.00 49.44 111 VAL A O 1
ATOM 837 N N . ALA A 1 112 ? -1.250 -1.451 -23.452 1.00 46.88 112 ALA A N 1
ATOM 838 C CA . ALA A 1 112 ? -0.854 -2.502 -24.374 1.00 46.88 112 ALA A CA 1
ATOM 839 C C . ALA A 1 112 ? -2.091 -3.381 -24.581 1.00 46.88 112 ALA A C 1
ATOM 841 O O . ALA A 1 112 ? -2.568 -4.041 -23.657 1.00 46.88 112 ALA A O 1
ATOM 842 N N . THR A 1 113 ? -2.673 -3.268 -25.767 1.00 52.47 113 THR A N 1
ATOM 843 C CA . THR A 1 113 ? -3.704 -4.182 -26.240 1.00 52.47 113 THR A CA 1
ATOM 844 C C . THR A 1 113 ? -2.970 -5.329 -26.918 1.00 52.47 113 THR A C 1
ATOM 846 O O . THR A 1 113 ? -1.970 -5.086 -27.597 1.00 52.47 113 THR A O 1
ATOM 849 N N . GLU A 1 114 ? -3.400 -6.558 -26.628 1.00 42.41 114 GLU A N 1
ATOM 850 C CA . GLU A 1 114 ? -2.887 -7.765 -27.291 1.00 42.41 114 GLU A CA 1
ATOM 851 C C . GLU A 1 114 ? -3.086 -7.717 -28.811 1.00 42.41 114 GLU A C 1
ATOM 853 O O . GLU A 1 114 ? -4.113 -7.151 -29.261 1.00 42.41 114 GLU A O 1
#

Sequence (114 aa):
MAYPLTAAGAKTPSRALFADGFLLTEHDLNWFNDEYLDGSDVALTDRRVSPLLAPNLAGLPPAVLITAGFDPLRDEDTEYADALRSAGVAVDVRKMPSLIHAFLNLGSLGVATE

Secondary structure (DSSP, 8-state):
-BS----TT---HHHHHTSSSSSS-HHHHHHHHHHHHTT----TTSTTT-GGG-S--TTPPPEEEEEEEE-TTHHHHHHHHHHHHHTT--EEEEEEEEEETTGGG-TTS-----

pLDDT: mean 94.27, std 11.57, range [42.41, 98.75]

Foldseek 3Di:
DELDQQQLPDDDPLLVVLQDDQPDHVVNSVVCVCVVQPPHPDDSLDCVNRVLNPPALAPDEAEEYEHEQSESSRVVSVSSQVRNVVNVHHYHYHYHNHHGPPVVVVVVVDDPDD